Protein AF-A0A928URT3-F1 (afdb_monomer)

Solvent-accessible surface area (backbone atoms only — not comparable to full-atom values): 8887 Å² total; per-residue (Å²): 85,75,46,84,57,96,47,70,72,60,13,51,53,45,10,50,58,46,26,69,77,64,70,80,89,69,70,52,41,94,65,31,24,50,71,60,69,39,69,12,64,28,94,71,11,31,30,42,38,36,53,44,60,90,89,66,34,77,45,47,53,72,64,50,38,60,55,38,57,75,70,54,49,46,16,32,42,40,47,70,50,88,41,82,52,55,70,34,40,42,51,2,47,53,46,21,50,69,68,57,64,44,65,63,60,52,16,65,75,68,77,46,61,51,66,61,60,53,47,54,53,54,48,59,55,45,56,58,50,52,57,55,55,67,73,66,63,80,81,79,78,75,82,79,83,80,84,83,87,88,83,90,132

Secondary structure (DSSP, 8-state):
-----SSHHHHHHHHHHHHHHT------BTTTB-SS-EEEEETTEEEEEEE--TT--EE--HHHHHHHHHHT--SEEEEEEE---HHHHHHHHHHHHHH---HHHHHHHHT--HHHHHHHHHHHHHHHHHHHHHHT-----PPPPPPP-----

pLDDT: mean 84.16, std 15.18, range [46.03, 96.56]

Mean predicted aligned error: 10.88 Å

Radius of gyration: 25.22 Å; Cα contacts (8 Å, |Δi|>4): 208; chains: 1; bounding box: 62×34×96 Å

Foldseek 3Di:
DFADDPDPVRRVVRVVVVDVVDDDDFDADVLAWAPAWWWFFDDQKIKTKGTFDPPQADADDPLVSVVCVVSSHGDIHMDIDGDPPSVRNNRRSVRRRVPGDDLVRVCVVVVHDSVVSVVVVVVVVVVVVVVVVVVPDDPPDDDDDDDDDDDDD

Structure (mmCIF, N/CA/C/O backbone):
data_AF-A0A928URT3-F1
#
_entry.id   AF-A0A928URT3-F1
#
loop_
_atom_site.group_PDB
_atom_site.id
_atom_site.type_symbol
_atom_site.label_atom_id
_atom_site.label_alt_id
_atom_site.label_comp_id
_atom_site.label_asym_id
_atom_site.label_entity_id
_atom_site.label_seq_id
_atom_site.pdbx_PDB_ins_code
_atom_site.Cartn_x
_atom_site.Cartn_y
_atom_site.Cartn_z
_atom_site.occupancy
_atom_site.B_iso_or_equiv
_atom_site.auth_seq_id
_atom_site.auth_comp_id
_atom_site.auth_asym_id
_atom_site.auth_atom_id
_atom_site.pdbx_PDB_model_num
ATOM 1 N N . GLY A 1 1 ? -0.957 0.833 -13.127 1.00 86.62 1 GLY A N 1
ATOM 2 C CA . GLY A 1 1 ? -1.227 0.188 -14.430 1.00 86.62 1 GLY A CA 1
ATOM 3 C C . GLY A 1 1 ? 0.092 -0.235 -15.041 1.00 86.62 1 GLY A C 1
ATOM 4 O O . GLY A 1 1 ? 1.104 0.329 -14.655 1.00 86.62 1 GLY A O 1
ATOM 5 N N . HIS A 1 2 ? 0.106 -1.217 -15.942 1.00 90.62 2 HIS A N 1
ATOM 6 C CA . HIS A 1 2 ? 1.318 -1.596 -16.678 1.00 90.62 2 HIS A CA 1
ATOM 7 C C . HIS A 1 2 ? 1.203 -1.113 -18.127 1.00 90.62 2 HIS A C 1
ATOM 9 O O . HIS A 1 2 ? 0.117 -1.143 -18.706 1.00 90.62 2 HIS A O 1
ATOM 15 N N . GLY A 1 3 ? 2.311 -0.669 -18.712 1.00 93.06 3 GLY A N 1
ATOM 16 C CA . GLY A 1 3 ? 2.380 -0.219 -20.099 1.00 93.06 3 GLY A CA 1
ATOM 17 C C . GLY A 1 3 ? 3.705 -0.647 -20.709 1.00 93.06 3 GLY A C 1
ATOM 18 O O . GLY A 1 3 ? 4.744 -0.530 -20.068 1.00 93.06 3 GLY A O 1
ATOM 19 N N . LYS A 1 4 ? 3.659 -1.178 -21.931 1.00 94.25 4 LYS A N 1
ATOM 20 C CA . LYS A 1 4 ? 4.838 -1.573 -22.707 1.00 94.25 4 LYS A CA 1
ATOM 21 C C . LYS A 1 4 ? 4.753 -0.909 -24.077 1.00 94.25 4 LYS A C 1
ATOM 23 O O . LYS A 1 4 ? 3.711 -0.970 -24.733 1.00 94.25 4 LYS A O 1
ATOM 28 N N . ALA A 1 5 ? 5.833 -0.259 -24.483 1.00 95.44 5 ALA A N 1
ATOM 29 C CA . ALA A 1 5 ? 5.990 0.376 -25.784 1.00 95.44 5 ALA A CA 1
ATOM 30 C C . ALA A 1 5 ? 7.477 0.420 -26.151 1.00 95.44 5 ALA A C 1
ATOM 32 O O . ALA A 1 5 ? 8.322 0.072 -25.325 1.00 95.44 5 ALA A O 1
ATOM 33 N N . ARG A 1 6 ? 7.781 0.821 -27.389 1.00 95.12 6 ARG A N 1
ATOM 34 C CA . ARG A 1 6 ? 9.164 0.972 -27.859 1.00 95.12 6 ARG A CA 1
ATOM 35 C C . ARG A 1 6 ? 9.825 2.221 -27.272 1.00 95.12 6 ARG A C 1
ATOM 37 O O . ARG A 1 6 ? 11.005 2.182 -26.952 1.00 95.12 6 ARG A O 1
ATOM 44 N N . GLU A 1 7 ? 9.050 3.287 -27.086 1.00 96.25 7 GLU A N 1
ATOM 45 C CA . GLU A 1 7 ? 9.506 4.537 -26.482 1.00 96.25 7 GLU A CA 1
ATOM 46 C C . GLU A 1 7 ? 8.985 4.693 -25.051 1.00 96.25 7 GLU A C 1
ATOM 48 O O . GLU A 1 7 ? 7.847 4.330 -24.730 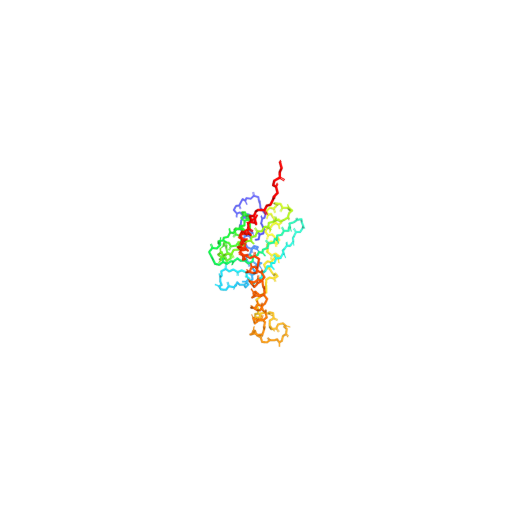1.00 96.25 7 GLU A O 1
ATOM 53 N N . VAL A 1 8 ? 9.814 5.279 -24.184 1.00 96.06 8 VAL A N 1
ATOM 54 C CA . VAL A 1 8 ? 9.489 5.487 -22.765 1.00 96.06 8 VAL A CA 1
ATOM 55 C C . VAL A 1 8 ? 8.230 6.350 -22.569 1.00 96.06 8 VAL A C 1
ATOM 57 O O . VAL A 1 8 ? 7.353 5.919 -21.814 1.00 96.06 8 VAL A O 1
ATOM 60 N N . PRO A 1 9 ? 8.050 7.503 -23.252 1.00 96.25 9 PRO A N 1
ATOM 61 C CA . PRO A 1 9 ? 6.867 8.346 -23.045 1.00 96.25 9 PRO A CA 1
ATOM 62 C C . PRO A 1 9 ? 5.563 7.629 -23.412 1.00 96.25 9 PRO A C 1
ATOM 64 O O . PRO A 1 9 ? 4.550 7.745 -22.717 1.00 96.25 9 PRO A O 1
ATOM 67 N N . GLU A 1 10 ? 5.592 6.823 -24.474 1.00 96.56 10 GLU A N 1
ATOM 68 C CA . GLU A 1 10 ? 4.428 6.064 -24.921 1.00 96.56 10 GLU A CA 1
ATOM 69 C C . GLU A 1 10 ? 4.063 4.944 -23.928 1.00 96.56 10 GLU A C 1
ATOM 71 O O . GLU A 1 10 ? 2.880 4.712 -23.649 1.00 96.56 10 GLU A O 1
ATOM 76 N N . ALA A 1 11 ? 5.068 4.279 -23.343 1.00 96.25 11 ALA A N 1
ATOM 77 C CA . ALA A 1 11 ? 4.866 3.263 -22.311 1.00 96.25 11 ALA A CA 1
ATOM 78 C C . ALA A 1 11 ? 4.220 3.861 -21.053 1.00 96.25 11 ALA A C 1
ATOM 80 O O . ALA A 1 11 ? 3.268 3.281 -20.521 1.00 96.25 11 ALA A O 1
ATOM 81 N N . VAL A 1 12 ? 4.674 5.046 -20.625 1.00 95.19 12 VAL A N 1
ATOM 82 C CA . VAL A 1 12 ? 4.091 5.782 -19.492 1.00 95.19 12 VAL A CA 1
ATOM 83 C C . VAL A 1 12 ? 2.642 6.165 -19.787 1.00 95.19 12 VAL A C 1
ATOM 85 O O . VAL A 1 12 ? 1.765 5.897 -18.966 1.00 95.19 12 VAL A O 1
ATOM 88 N N . ARG A 1 13 ? 2.344 6.694 -20.984 1.00 96.19 13 ARG A N 1
ATOM 89 C CA . ARG A 1 13 ? 0.966 7.026 -21.385 1.00 96.19 13 ARG A CA 1
ATOM 90 C C . ARG A 1 13 ? 0.044 5.806 -21.298 1.00 96.19 13 ARG A C 1
ATOM 92 O O . ARG A 1 13 ? -1.018 5.877 -20.681 1.00 96.19 13 ARG A O 1
ATOM 99 N N . LYS A 1 14 ? 0.469 4.667 -21.860 1.00 95.94 14 LYS A N 1
ATOM 100 C CA . LYS A 1 14 ? -0.276 3.394 -21.800 1.00 95.94 14 LYS A CA 1
ATOM 101 C C . LYS A 1 14 ? -0.477 2.914 -20.358 1.00 95.94 14 LYS A C 1
ATOM 103 O O . LYS A 1 14 ? -1.575 2.484 -20.005 1.00 95.94 14 LYS A O 1
ATOM 108 N N . ALA A 1 15 ? 0.552 3.015 -19.515 1.00 95.44 15 ALA A N 1
ATOM 109 C CA . ALA A 1 15 ? 0.481 2.616 -18.111 1.00 95.44 15 ALA A CA 1
ATOM 110 C C . ALA A 1 15 ? -0.509 3.476 -17.306 1.00 95.44 15 ALA A C 1
ATOM 112 O O . ALA A 1 15 ? -1.267 2.930 -16.495 1.00 95.44 15 ALA A O 1
ATOM 113 N N . THR A 1 16 ? -0.532 4.788 -17.555 1.00 95.62 16 THR A N 1
ATOM 114 C CA . THR A 1 16 ? -1.438 5.751 -16.915 1.00 95.62 16 THR A CA 1
ATOM 115 C C . THR A 1 16 ? -2.890 5.499 -17.302 1.00 95.62 16 THR A C 1
ATOM 117 O O . THR A 1 16 ? -3.749 5.391 -16.427 1.00 95.62 16 THR A O 1
ATOM 120 N N . GLU A 1 17 ? -3.177 5.307 -18.590 1.00 95.94 17 GLU A N 1
ATOM 121 C CA . GLU A 1 17 ? -4.530 4.975 -19.054 1.00 95.94 17 GLU A CA 1
ATOM 122 C C . GLU A 1 17 ? -5.023 3.644 -18.467 1.00 95.94 17 GLU A C 1
ATOM 124 O O . GLU A 1 17 ? -6.154 3.536 -17.986 1.00 95.94 17 GLU A O 1
ATOM 129 N N . ALA A 1 18 ? -4.148 2.637 -18.398 1.00 94.56 18 ALA A N 1
ATOM 130 C CA . ALA A 1 18 ? -4.462 1.376 -17.735 1.00 94.56 18 ALA A CA 1
ATOM 131 C C . ALA A 1 18 ? -4.687 1.534 -16.217 1.00 94.56 18 ALA A C 1
ATOM 133 O O . ALA A 1 18 ? -5.466 0.779 -15.635 1.00 94.56 18 ALA A O 1
ATOM 134 N N . ALA A 1 19 ? -4.008 2.482 -15.560 1.00 93.62 19 ALA A N 1
ATOM 135 C CA . ALA A 1 19 ? -4.182 2.759 -14.135 1.00 93.62 19 ALA A CA 1
ATOM 136 C C . ALA A 1 19 ? -5.539 3.412 -13.843 1.00 93.62 19 ALA A C 1
ATOM 138 O O . ALA A 1 19 ? -6.250 2.941 -12.958 1.00 93.62 19 ALA A O 1
ATOM 139 N N . LYS A 1 20 ? -5.933 4.419 -14.634 1.00 93.69 20 LYS A N 1
ATOM 140 C CA . LYS A 1 20 ? -7.223 5.117 -14.496 1.00 93.69 20 LYS A CA 1
ATOM 141 C C . LYS A 1 20 ? -8.414 4.158 -14.569 1.00 93.69 20 LYS A C 1
ATOM 143 O O . LYS A 1 20 ? -9.354 4.276 -13.794 1.00 93.69 20 LYS A O 1
ATOM 148 N N . ARG A 1 21 ? -8.348 3.156 -15.453 1.00 93.50 21 ARG A N 1
ATOM 149 C CA . ARG A 1 21 ? -9.405 2.138 -15.609 1.00 93.50 21 ARG A CA 1
ATOM 150 C C . ARG A 1 21 ? -9.518 1.170 -14.427 1.00 93.50 21 ARG A C 1
ATOM 152 O O . ARG A 1 21 ? -10.555 0.544 -14.259 1.00 93.50 21 ARG A O 1
ATOM 159 N N . LYS A 1 22 ? -8.452 0.999 -13.639 1.00 92.31 22 LYS A N 1
ATOM 160 C CA . LYS A 1 22 ? -8.353 0.007 -12.552 1.00 92.31 22 LYS A CA 1
ATOM 161 C C . LYS A 1 22 ? -8.195 0.671 -11.180 1.00 92.31 22 LYS A C 1
ATOM 163 O O . LYS A 1 22 ? -7.489 0.141 -10.322 1.00 92.31 22 LYS A O 1
ATOM 168 N N . MET A 1 23 ? -8.820 1.830 -10.978 1.00 91.25 23 MET A N 1
ATOM 169 C CA . MET A 1 23 ? -8.815 2.493 -9.675 1.00 91.25 23 MET A CA 1
ATOM 170 C C . MET A 1 23 ? -9.584 1.669 -8.640 1.00 91.25 23 MET A C 1
ATOM 172 O O . MET A 1 23 ? -10.640 1.109 -8.926 1.00 91.25 23 MET A O 1
ATOM 176 N N . ILE A 1 24 ? -9.038 1.604 -7.428 1.00 91.31 24 ILE A N 1
ATOM 177 C CA . ILE A 1 24 ? -9.676 0.967 -6.276 1.00 91.31 24 ILE A CA 1
ATOM 178 C C . ILE A 1 24 ? -9.922 2.012 -5.193 1.00 91.31 24 ILE A C 1
ATOM 180 O O . ILE A 1 24 ? -9.137 2.947 -5.037 1.00 91.31 24 ILE A O 1
ATOM 184 N N . ARG A 1 25 ? -11.000 1.841 -4.426 1.00 90.50 25 ARG A N 1
ATOM 185 C CA . ARG A 1 25 ? -11.283 2.672 -3.255 1.00 90.50 25 ARG A CA 1
ATOM 186 C C . ARG A 1 25 ? -10.875 1.919 -1.996 1.00 90.50 25 ARG A C 1
ATOM 188 O O . ARG A 1 25 ? -11.404 0.846 -1.729 1.00 90.50 25 ARG A O 1
ATOM 195 N N . VAL A 1 26 ? -9.956 2.498 -1.229 1.00 92.00 26 VAL A N 1
ATOM 196 C CA . VAL A 1 26 ? -9.452 1.918 0.021 1.00 92.00 26 VAL A CA 1
ATOM 197 C C . VAL A 1 26 ? -10.047 2.688 1.203 1.00 92.00 26 VAL A C 1
ATOM 199 O O . VAL A 1 26 ? -9.903 3.911 1.249 1.00 92.00 26 VAL A O 1
ATOM 202 N N . PRO A 1 27 ? -10.733 2.029 2.154 1.00 91.75 27 PRO A N 1
ATOM 203 C CA . PRO A 1 27 ? -11.210 2.698 3.355 1.00 91.75 27 PRO A CA 1
ATOM 204 C C . PRO A 1 27 ? -10.067 2.867 4.364 1.00 91.75 27 PRO A C 1
ATOM 206 O O . PRO A 1 27 ? -9.464 1.885 4.799 1.00 91.75 27 PRO A O 1
ATOM 209 N N . LEU A 1 28 ? -9.797 4.118 4.744 1.00 91.44 28 LEU A N 1
ATOM 210 C CA . LEU A 1 28 ? -8.784 4.481 5.733 1.00 91.44 28 LEU A CA 1
ATOM 211 C C . LEU A 1 28 ? -9.429 4.865 7.065 1.00 91.44 28 LEU A C 1
ATOM 213 O O . LEU A 1 28 ? -10.448 5.562 7.112 1.00 91.44 28 LEU A O 1
ATOM 217 N N . ARG A 1 29 ? -8.790 4.458 8.160 1.00 88.75 29 ARG A N 1
ATOM 218 C CA . ARG A 1 29 ? -9.136 4.888 9.510 1.00 88.75 29 ARG A CA 1
ATOM 219 C C . ARG A 1 29 ? -8.628 6.310 9.719 1.00 88.75 29 ARG A C 1
ATOM 221 O O . ARG A 1 29 ? -7.432 6.558 9.575 1.00 88.75 29 ARG A O 1
ATOM 228 N N . GLU A 1 30 ? -9.541 7.221 10.064 1.00 85.88 30 GLU A N 1
ATOM 229 C CA . GLU A 1 30 ? -9.236 8.637 10.357 1.00 85.88 30 GLU A CA 1
ATOM 230 C C . GLU A 1 30 ? -8.493 9.348 9.206 1.00 85.88 30 GLU A C 1
ATOM 232 O O . GLU A 1 30 ? -7.842 10.362 9.411 1.00 85.88 30 GLU A O 1
ATOM 237 N N . GLY A 1 31 ? -8.559 8.793 7.989 1.00 86.25 31 GLY A N 1
ATOM 238 C CA . GLY A 1 31 ? -7.808 9.282 6.833 1.00 86.25 31 GLY A CA 1
ATOM 239 C C . GLY A 1 31 ? -6.291 9.059 6.890 1.00 86.25 31 GLY A C 1
ATOM 240 O O . GLY A 1 31 ? -5.611 9.512 5.980 1.00 86.25 31 GLY A O 1
ATOM 241 N N . ARG A 1 32 ? -5.756 8.361 7.906 1.00 92.50 32 ARG A N 1
ATOM 242 C CA . ARG A 1 32 ? -4.300 8.250 8.141 1.00 92.50 32 ARG A CA 1
ATOM 243 C C . ARG A 1 32 ? -3.728 6.833 8.106 1.00 92.50 32 ARG A C 1
ATOM 245 O O . ARG A 1 32 ? -2.594 6.664 7.665 1.00 92.50 32 ARG A O 1
ATOM 252 N N . THR A 1 33 ? -4.480 5.822 8.555 1.00 93.19 33 THR A N 1
ATOM 253 C CA . THR A 1 33 ? -3.962 4.449 8.739 1.00 93.19 33 THR A CA 1
ATOM 254 C C . THR A 1 33 ? -4.971 3.358 8.351 1.00 93.19 33 THR A C 1
ATOM 256 O O . THR A 1 33 ? -6.111 3.634 7.972 1.00 93.19 33 THR A O 1
ATOM 259 N N . LEU A 1 34 ? -4.546 2.097 8.426 1.00 92.50 34 LEU A N 1
ATOM 260 C CA . LEU A 1 34 ? -5.349 0.906 8.148 1.00 92.50 34 LEU A CA 1
ATOM 261 C C . LEU A 1 34 ? -6.310 0.589 9.301 1.00 92.50 34 LEU A C 1
ATOM 263 O O . LEU A 1 34 ? -6.017 0.842 10.470 1.00 92.50 34 LEU A O 1
ATOM 267 N N . HIS A 1 35 ? -7.461 -0.012 8.986 1.00 90.56 35 HIS A N 1
ATOM 268 C CA . HIS A 1 35 ? -8.390 -0.461 10.020 1.00 90.56 35 HIS A CA 1
ATOM 269 C C . HIS A 1 35 ? -7.881 -1.699 10.751 1.00 90.56 35 HIS A C 1
ATOM 271 O O . HIS A 1 35 ? -8.074 -1.773 11.953 1.00 90.56 35 HIS A O 1
ATOM 277 N N . HIS A 1 36 ? -7.276 -2.664 10.080 1.00 90.62 36 HIS A N 1
ATOM 278 C CA . HIS A 1 36 ? -6.730 -3.869 10.698 1.00 90.62 36 HIS A CA 1
ATOM 279 C C . HIS A 1 36 ? -5.509 -4.344 9.914 1.00 90.62 36 HIS A C 1
ATOM 281 O O . HIS A 1 36 ? -5.260 -3.859 8.803 1.00 90.62 36 HIS A O 1
ATOM 287 N N . ASP A 1 37 ? -4.794 -5.298 10.499 1.00 93.69 37 ASP A N 1
ATOM 288 C CA . ASP A 1 37 ? -3.644 -5.954 9.894 1.00 93.69 37 ASP A CA 1
ATOM 289 C C . ASP A 1 37 ? -4.086 -6.882 8.766 1.00 93.69 37 ASP A C 1
ATOM 291 O O . ASP A 1 37 ? -5.055 -7.633 8.888 1.00 93.69 37 ASP A O 1
ATOM 295 N N . ILE A 1 38 ? -3.390 -6.812 7.634 1.00 95.00 38 ILE A N 1
ATOM 296 C CA . ILE A 1 38 ? -3.781 -7.502 6.407 1.00 95.00 38 ILE A CA 1
ATOM 297 C C . ILE A 1 38 ? -2.565 -8.132 5.749 1.00 95.00 38 ILE A C 1
ATOM 299 O O . ILE A 1 38 ? -1.476 -7.563 5.711 1.00 95.00 38 ILE A O 1
ATOM 303 N N . GLN A 1 39 ? -2.780 -9.297 5.147 1.00 94.94 39 GLN A N 1
ATOM 304 C CA . GLN A 1 39 ? -1.792 -9.976 4.324 1.00 94.94 39 GLN A CA 1
ATOM 305 C C . GLN A 1 39 ? -2.245 -10.035 2.859 1.00 94.94 39 GLN A C 1
ATOM 307 O O . GLN A 1 39 ? -3.397 -10.353 2.533 1.00 94.94 39 GLN A O 1
ATOM 312 N N . GLY A 1 40 ? -1.313 -9.732 1.961 1.00 95.75 40 GLY A N 1
ATOM 313 C CA . GLY A 1 40 ? -1.491 -9.782 0.514 1.00 95.75 40 GLY A CA 1
ATOM 314 C C . GLY A 1 40 ? -0.525 -10.761 -0.128 1.00 95.75 40 GLY A C 1
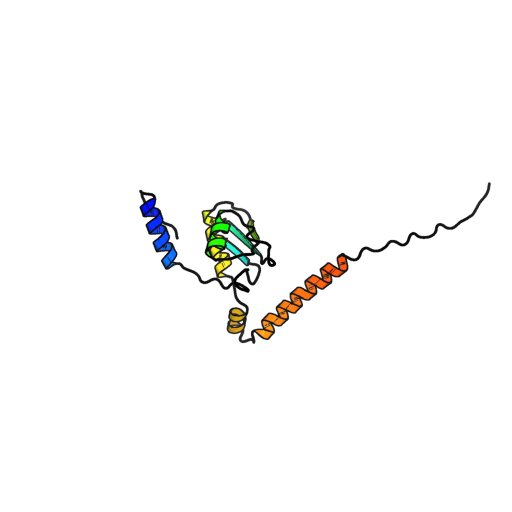ATOM 315 O O . GLY A 1 40 ? 0.624 -10.893 0.301 1.00 95.75 40 GLY A O 1
ATOM 316 N N . ARG A 1 41 ? -0.980 -11.446 -1.178 1.00 94.88 41 ARG A N 1
ATOM 317 C CA 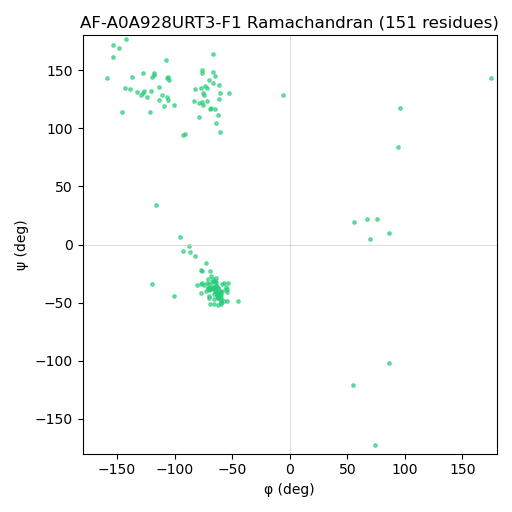. ARG A 1 41 ? -0.139 -12.383 -1.925 1.00 94.88 41 ARG A CA 1
ATOM 318 C C . ARG A 1 41 ? -0.376 -12.243 -3.418 1.00 94.88 41 ARG A C 1
ATOM 320 O O . ARG A 1 41 ? -1.511 -12.233 -3.878 1.00 94.88 41 ARG A O 1
ATOM 327 N N . HIS A 1 42 ? 0.709 -12.197 -4.180 1.00 94.50 42 HIS A N 1
ATOM 328 C CA . HIS A 1 42 ? 0.658 -12.244 -5.634 1.00 94.50 42 HIS A CA 1
ATOM 329 C C . HIS A 1 42 ? 1.869 -12.997 -6.188 1.00 94.50 42 HIS A C 1
A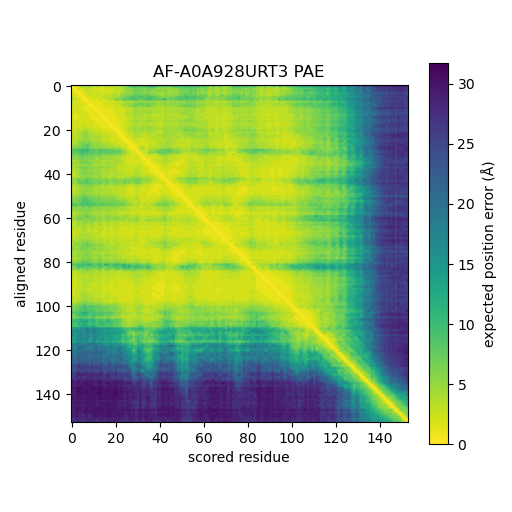TOM 331 O O . HIS A 1 42 ? 3.011 -12.551 -6.052 1.00 94.50 42 HIS A O 1
ATOM 337 N N . GLY A 1 43 ? 1.624 -14.153 -6.811 1.00 91.88 43 GLY A N 1
ATOM 338 C CA . GLY A 1 43 ? 2.689 -15.065 -7.231 1.00 91.88 43 GLY A CA 1
ATOM 339 C C . GLY A 1 43 ? 3.599 -15.434 -6.052 1.00 91.88 43 G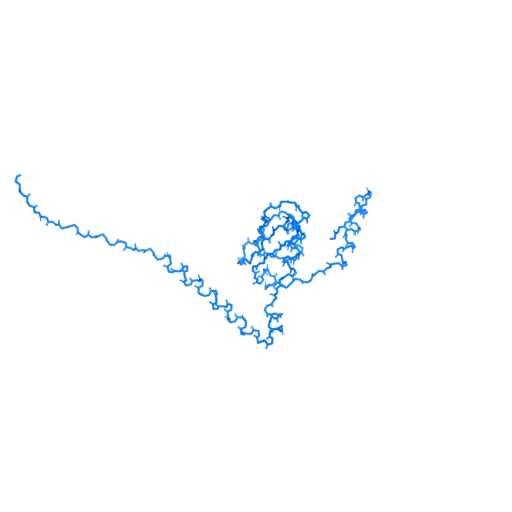LY A C 1
ATOM 340 O O . GLY A 1 43 ? 3.129 -15.945 -5.032 1.00 91.88 43 GLY A O 1
ATOM 341 N N . ALA A 1 44 ? 4.893 -15.128 -6.187 1.00 91.69 44 ALA A N 1
ATOM 342 C CA . ALA A 1 44 ? 5.906 -15.316 -5.143 1.00 91.69 44 ALA A CA 1
ATOM 343 C C . ALA A 1 44 ? 6.029 -14.134 -4.155 1.00 91.69 44 ALA A C 1
ATOM 345 O O . ALA A 1 44 ? 6.784 -14.217 -3.190 1.00 91.69 44 ALA A O 1
ATOM 346 N N . GLY A 1 45 ? 5.334 -13.016 -4.394 1.00 91.62 45 GLY A N 1
ATOM 347 C CA . GLY A 1 45 ? 5.335 -11.865 -3.492 1.00 91.62 45 GLY A CA 1
ATOM 348 C C 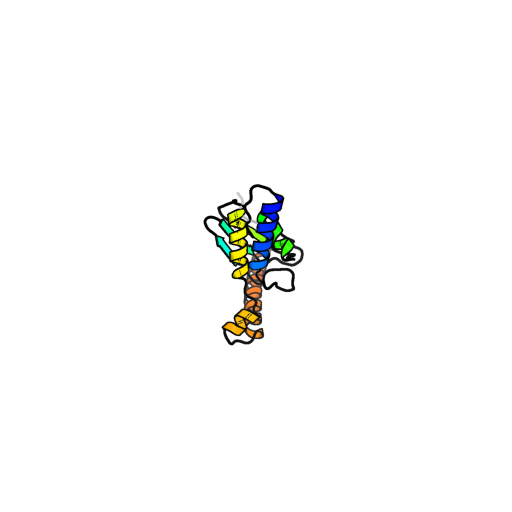. GLY A 1 45 ? 4.340 -12.054 -2.353 1.00 91.62 45 GLY A C 1
ATOM 349 O O . GLY A 1 45 ? 3.150 -12.243 -2.608 1.00 91.62 45 GLY A O 1
ATOM 350 N N . HIS A 1 46 ? 4.815 -11.970 -1.111 1.00 94.62 46 HIS A N 1
ATOM 351 C CA . HIS A 1 46 ? 3.981 -11.921 0.086 1.00 94.62 46 HIS A CA 1
ATOM 352 C C . HIS A 1 46 ? 4.265 -10.623 0.841 1.00 94.62 46 HIS A C 1
ATOM 354 O O . HIS A 1 46 ? 5.423 -10.250 1.029 1.00 94.62 46 HIS A O 1
ATOM 360 N N . VAL A 1 47 ? 3.215 -9.908 1.235 1.00 95.81 47 VAL A N 1
ATOM 361 C CA . VAL A 1 47 ? 3.320 -8.622 1.930 1.00 95.81 47 VAL A CA 1
ATOM 362 C C . VAL A 1 47 ? 2.396 -8.637 3.133 1.00 95.81 47 VAL A C 1
ATOM 364 O O . VAL A 1 47 ? 1.216 -8.962 3.012 1.00 95.81 47 VAL A O 1
ATOM 367 N N . GLN A 1 48 ? 2.931 -8.235 4.278 1.00 95.31 48 GLN A N 1
ATOM 368 C CA . GLN A 1 48 ? 2.175 -8.004 5.496 1.00 95.31 48 GLN A CA 1
ATOM 369 C C . GLN A 1 48 ? 2.076 -6.501 5.738 1.00 95.31 48 GLN A C 1
ATOM 371 O O . GLN A 1 48 ? 3.089 -5.800 5.743 1.00 95.31 48 GLN A O 1
ATOM 376 N N . LEU A 1 49 ? 0.851 -6.018 5.916 1.00 95.56 49 LEU A N 1
ATOM 377 C CA . LEU A 1 49 ? 0.528 -4.647 6.278 1.00 95.56 49 LEU A CA 1
ATOM 378 C C . LEU A 1 49 ? -0.024 -4.648 7.695 1.00 95.56 49 LEU A C 1
ATOM 380 O O . LE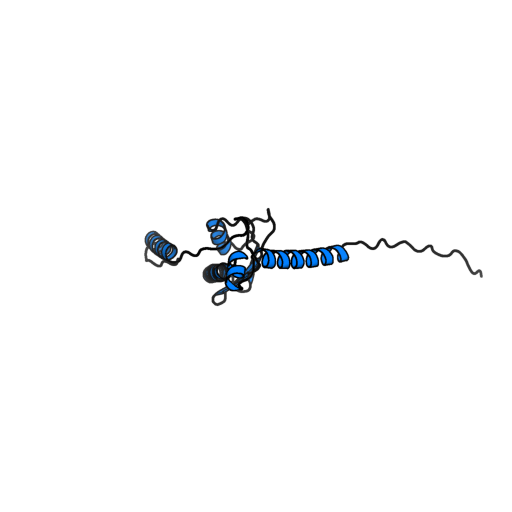U A 1 49 ? -0.963 -5.388 7.980 1.00 95.56 49 LEU A O 1
ATOM 384 N N . ARG A 1 50 ? 0.531 -3.807 8.559 1.00 94.19 50 ARG A N 1
ATOM 385 C CA . ARG A 1 50 ? 0.030 -3.614 9.914 1.00 94.19 50 ARG A CA 1
ATOM 386 C C . ARG A 1 50 ? -0.427 -2.186 10.138 1.00 94.19 50 ARG A C 1
ATOM 388 O O . ARG A 1 50 ? 0.161 -1.240 9.599 1.00 94.19 50 ARG A O 1
ATOM 395 N N . THR A 1 51 ? -1.463 -2.042 10.951 1.00 92.50 51 THR A N 1
ATOM 396 C CA . THR A 1 51 ? -1.889 -0.744 11.466 1.00 92.50 51 THR A CA 1
ATOM 397 C C . THR A 1 51 ? -0.792 -0.167 12.361 1.00 92.50 51 THR A C 1
ATOM 399 O O . THR A 1 51 ? -0.087 -0.894 13.059 1.00 92.50 51 THR A O 1
ATOM 402 N N . ALA A 1 52 ? -0.639 1.155 12.327 1.00 91.88 52 ALA A N 1
ATOM 403 C CA . ALA A 1 52 ? 0.358 1.868 13.109 1.00 91.88 52 ALA A CA 1
ATOM 404 C C . ALA A 1 52 ? -0.292 3.010 13.916 1.00 91.88 52 ALA A C 1
ATOM 406 O O . ALA A 1 52 ? -1.293 3.587 13.467 1.00 91.88 52 ALA A O 1
ATOM 407 N N . PRO A 1 53 ? 0.235 3.333 15.112 1.00 90.12 53 PRO A N 1
ATOM 408 C CA . PRO A 1 53 ? -0.187 4.505 15.870 1.00 90.12 53 PRO A CA 1
ATOM 409 C C . PRO A 1 53 ? 0.206 5.804 15.150 1.00 90.12 53 PRO A C 1
ATOM 411 O O . PRO A 1 53 ? 1.014 5.802 14.220 1.00 90.12 53 PRO A O 1
ATOM 414 N N . ALA A 1 54 ? -0.402 6.917 15.571 1.00 91.00 54 ALA A N 1
ATOM 415 C CA . ALA A 1 54 ? -0.135 8.224 14.972 1.00 91.00 54 ALA A CA 1
ATOM 416 C C . ALA A 1 54 ? 1.335 8.623 15.149 1.00 91.00 54 ALA A C 1
ATOM 418 O O . ALA A 1 54 ? 1.882 8.458 16.237 1.00 91.00 54 ALA A O 1
ATOM 419 N N . GLY A 1 55 ? 1.946 9.172 14.099 1.00 91.38 55 GLY A N 1
ATOM 420 C CA . GLY A 1 55 ? 3.335 9.637 14.137 1.00 91.38 55 GLY A CA 1
ATOM 421 C C . GLY A 1 55 ? 4.372 8.551 13.840 1.00 91.38 55 GLY A C 1
ATOM 422 O O . GLY A 1 55 ? 5.563 8.794 14.005 1.00 91.38 55 GLY A O 1
ATOM 423 N N . THR A 1 56 ? 3.946 7.372 13.377 1.00 92.69 56 THR A N 1
ATOM 424 C CA . THR A 1 56 ? 4.863 6.303 12.942 1.00 92.69 56 THR A CA 1
ATOM 425 C C . THR A 1 56 ? 5.463 6.607 11.570 1.00 92.69 56 THR A C 1
ATOM 427 O O . THR A 1 56 ? 6.599 6.229 11.281 1.00 92.69 56 THR A O 1
ATOM 430 N N . GLY A 1 57 ? 4.701 7.274 10.700 1.00 93.38 57 GLY A N 1
ATOM 431 C CA . GLY A 1 57 ? 5.097 7.469 9.312 1.00 93.38 57 GLY A CA 1
ATOM 432 C C . GLY A 1 57 ? 4.965 6.197 8.459 1.00 93.38 57 GLY A C 1
ATOM 433 O O . GLY A 1 57 ? 4.434 5.162 8.880 1.00 93.38 57 GLY A O 1
ATOM 434 N N . ILE A 1 58 ? 5.464 6.271 7.221 1.00 95.56 58 ILE A N 1
ATOM 435 C CA . ILE A 1 58 ? 5.396 5.175 6.245 1.00 95.56 58 ILE A CA 1
ATOM 436 C C . ILE A 1 58 ? 6.667 4.312 6.322 1.00 95.56 58 ILE A C 1
ATOM 438 O O . ILE A 1 58 ? 7.669 4.550 5.627 1.00 95.56 58 ILE A O 1
ATOM 442 N N . ILE A 1 59 ? 6.599 3.238 7.109 1.00 95.12 59 ILE A N 1
ATOM 443 C CA . ILE A 1 59 ? 7.651 2.220 7.197 1.00 95.12 59 ILE A CA 1
ATOM 444 C C . ILE A 1 59 ? 7.350 1.132 6.171 1.00 95.12 59 ILE A C 1
ATOM 446 O O . ILE A 1 59 ? 6.571 0.213 6.408 1.00 95.12 59 ILE A O 1
ATOM 450 N N . SER A 1 60 ? 7.952 1.243 4.989 1.00 93.81 60 SER A N 1
ATOM 451 C CA . SER A 1 60 ? 7.762 0.267 3.917 1.00 93.81 60 SER A CA 1
ATOM 452 C C . SER A 1 60 ? 8.957 0.212 2.968 1.00 93.81 60 SER A C 1
ATOM 454 O O . SER A 1 60 ? 9.776 1.130 2.910 1.00 93.81 60 SER A O 1
ATOM 456 N N . GLY A 1 61 ? 9.058 -0.882 2.209 1.00 90.69 61 GLY A N 1
ATOM 457 C CA . GLY A 1 61 ? 10.006 -0.984 1.100 1.00 90.69 61 GLY A CA 1
ATOM 458 C C . GLY A 1 61 ? 9.656 -0.014 -0.035 1.00 90.69 61 GLY A C 1
ATOM 459 O O . GLY A 1 61 ? 8.478 0.243 -0.284 1.00 90.69 61 GLY A O 1
ATOM 460 N N . GLY A 1 62 ? 10.668 0.480 -0.756 1.00 93.38 62 GLY A N 1
ATOM 461 C CA . GLY A 1 62 ? 10.531 1.542 -1.770 1.00 93.38 62 GLY A CA 1
ATOM 462 C C . GLY A 1 62 ? 9.344 1.401 -2.740 1.00 93.38 62 GLY A C 1
ATOM 463 O O . GLY A 1 62 ? 8.570 2.348 -2.864 1.00 93.38 62 GLY A O 1
ATOM 464 N N . PRO A 1 63 ? 9.114 0.229 -3.370 1.00 93.25 63 PRO A N 1
ATOM 465 C CA . PRO A 1 63 ? 7.988 0.054 -4.292 1.00 93.25 63 PRO A CA 1
ATOM 466 C C . PRO A 1 63 ? 6.610 0.188 -3.629 1.00 93.25 63 PRO A C 1
ATOM 468 O O . PRO A 1 63 ? 5.660 0.633 -4.264 1.00 93.25 63 PRO A O 1
ATOM 471 N N . MET A 1 64 ? 6.490 -0.202 -2.357 1.00 93.94 64 MET A N 1
ATOM 472 C CA . MET A 1 64 ? 5.237 -0.113 -1.601 1.00 93.94 64 MET A CA 1
ATOM 473 C C . MET A 1 64 ? 5.014 1.307 -1.077 1.00 93.94 64 MET A C 1
ATOM 475 O O . MET A 1 64 ? 3.879 1.778 -1.075 1.00 93.94 64 MET A O 1
ATOM 479 N N . ARG A 1 65 ? 6.094 2.012 -0.708 1.00 95.31 65 ARG A N 1
ATOM 480 C CA . ARG A 1 65 ? 6.044 3.405 -0.243 1.00 95.31 65 ARG A CA 1
ATOM 481 C C . ARG A 1 65 ? 5.336 4.311 -1.243 1.00 95.31 65 ARG A C 1
ATOM 483 O O . ARG A 1 65 ? 4.394 4.991 -0.859 1.00 95.31 65 ARG A O 1
ATOM 490 N N . ALA A 1 66 ? 5.702 4.222 -2.522 1.00 94.25 66 ALA A N 1
ATOM 491 C CA . ALA A 1 66 ? 5.068 5.008 -3.581 1.00 94.25 66 ALA A CA 1
ATOM 492 C C . ALA A 1 66 ? 3.546 4.778 -3.664 1.00 94.25 66 ALA A C 1
ATOM 494 O O . ALA A 1 66 ? 2.786 5.692 -3.970 1.00 94.25 66 ALA A O 1
ATOM 495 N N . VAL A 1 67 ? 3.076 3.561 -3.368 1.00 94.00 67 VAL A N 1
ATOM 496 C CA . VAL A 1 67 ? 1.638 3.254 -3.338 1.00 94.00 67 VAL A CA 1
ATOM 497 C C . VAL A 1 67 ? 0.966 3.929 -2.141 1.00 94.00 67 VAL A C 1
ATOM 499 O O . VAL A 1 67 ? -0.102 4.515 -2.298 1.00 94.00 67 VAL A O 1
ATOM 502 N N . PHE A 1 68 ? 1.580 3.873 -0.957 1.00 94.88 68 PHE A N 1
ATOM 503 C CA . PHE A 1 68 ? 1.022 4.471 0.261 1.00 94.88 68 PHE A CA 1
ATOM 504 C C . PHE A 1 68 ? 1.014 6.001 0.227 1.00 94.88 68 PHE A C 1
ATOM 506 O O . PHE A 1 68 ? 0.032 6.605 0.654 1.00 94.88 68 PHE A O 1
ATOM 513 N N . GLU A 1 69 ? 2.048 6.616 -0.345 1.00 94.06 69 GLU A N 1
ATOM 514 C CA . GLU A 1 69 ? 2.127 8.067 -0.536 1.00 94.06 69 GLU A CA 1
ATOM 515 C C . GLU A 1 69 ? 1.009 8.570 -1.455 1.00 94.06 69 GLU A C 1
ATOM 517 O O . GLU A 1 69 ? 0.297 9.509 -1.107 1.00 94.06 69 GLU A O 1
ATOM 522 N N . VAL A 1 70 ? 0.776 7.898 -2.589 1.00 92.31 70 VAL A N 1
ATOM 523 C CA . VAL A 1 70 ? -0.303 8.264 -3.526 1.00 92.31 70 VAL A CA 1
ATOM 524 C C . VAL A 1 70 ? -1.693 8.040 -2.921 1.00 92.31 70 VAL A C 1
ATOM 526 O O . VAL A 1 70 ? -2.636 8.754 -3.257 1.00 92.31 70 VAL A O 1
ATOM 529 N N . LEU A 1 71 ? -1.840 7.070 -2.014 1.00 91.69 71 LEU A N 1
ATOM 530 C CA . LEU A 1 71 ? -3.082 6.866 -1.263 1.00 91.69 71 LEU A CA 1
ATOM 531 C C . LEU A 1 71 ? -3.326 7.943 -0.195 1.00 91.69 71 LEU A C 1
ATOM 533 O O . LEU A 1 71 ? -4.449 8.040 0.296 1.00 91.69 71 LEU A O 1
ATOM 537 N N . GLY A 1 72 ? -2.305 8.721 0.178 1.00 92.06 72 GLY A N 1
ATOM 538 C CA . GLY A 1 72 ? -2.370 9.683 1.278 1.00 92.06 72 GLY A CA 1
ATOM 539 C C . GLY A 1 72 ? -2.310 9.036 2.664 1.00 92.06 72 GLY A C 1
ATOM 540 O O . GLY A 1 72 ? -2.782 9.621 3.636 1.00 92.06 72 GLY A O 1
ATOM 541 N N . MET A 1 73 ? -1.767 7.819 2.773 1.00 92.75 73 MET A N 1
ATOM 542 C CA . MET A 1 73 ? -1.554 7.178 4.071 1.00 92.75 73 MET A CA 1
ATOM 543 C C . MET A 1 73 ? -0.380 7.831 4.795 1.00 92.75 73 MET A C 1
ATOM 545 O O . MET A 1 73 ? 0.666 8.054 4.196 1.00 92.75 73 MET A O 1
ATOM 549 N N . GLN A 1 74 ? -0.544 8.092 6.089 1.00 93.25 74 GLN A N 1
ATOM 550 C CA . GLN A 1 74 ? 0.495 8.711 6.912 1.00 93.25 74 GLN A CA 1
ATOM 551 C C . GLN A 1 74 ? 1.227 7.660 7.742 1.00 93.25 74 GLN A C 1
ATOM 553 O O . GLN A 1 74 ? 2.452 7.650 7.757 1.00 93.25 74 GLN A O 1
ATOM 558 N N . ASP A 1 75 ? 0.487 6.734 8.361 1.00 94.88 75 ASP A N 1
ATOM 559 C CA . ASP A 1 75 ? 1.039 5.760 9.305 1.00 94.88 75 ASP A CA 1
ATOM 560 C C . ASP A 1 75 ? 0.762 4.327 8.844 1.00 94.88 75 ASP A C 1
ATOM 562 O O . ASP A 1 75 ? -0.392 3.875 8.816 1.00 94.88 75 ASP A O 1
ATOM 566 N N . VAL A 1 76 ? 1.820 3.585 8.507 1.00 94.88 76 VAL A N 1
ATOM 567 C CA . VAL A 1 76 ? 1.730 2.156 8.175 1.00 94.88 76 VAL A CA 1
ATOM 568 C C . VAL A 1 76 ? 3.071 1.457 8.332 1.00 94.88 76 VAL A C 1
ATOM 570 O O . VAL A 1 76 ? 4.115 1.998 7.969 1.00 94.88 76 VAL A O 1
ATOM 573 N N . VAL A 1 77 ? 3.024 0.210 8.802 1.00 95.62 77 VAL A N 1
ATOM 574 C CA . VAL A 1 77 ? 4.171 -0.700 8.774 1.00 95.62 77 VAL A CA 1
ATOM 575 C C . VAL A 1 77 ? 3.899 -1.791 7.751 1.00 95.62 77 VAL A C 1
ATOM 577 O O . VAL A 1 77 ? 2.931 -2.538 7.865 1.00 95.62 77 VAL A O 1
ATOM 580 N N . ALA A 1 78 ? 4.750 -1.886 6.736 1.00 95.38 78 ALA A N 1
ATOM 581 C CA . ALA A 1 78 ? 4.631 -2.863 5.670 1.00 95.38 78 ALA A CA 1
ATOM 582 C C . ALA A 1 78 ? 5.949 -3.605 5.461 1.00 95.38 78 ALA A C 1
ATOM 584 O O . ALA A 1 78 ? 7.001 -2.999 5.237 1.00 95.38 78 ALA A O 1
ATOM 585 N N . LYS A 1 79 ? 5.878 -4.935 5.453 1.00 93.88 79 LYS A N 1
ATOM 586 C CA . LYS A 1 79 ? 7.028 -5.807 5.219 1.00 93.88 79 LYS A CA 1
ATOM 587 C C . LYS A 1 79 ? 6.725 -6.791 4.097 1.00 93.88 79 LYS A C 1
ATOM 589 O O . LYS A 1 79 ? 5.679 -7.433 4.095 1.00 93.88 79 LYS A O 1
ATOM 594 N N . SER A 1 80 ? 7.653 -6.925 3.152 1.00 93.69 80 SER A N 1
ATOM 595 C CA . SER A 1 80 ? 7.652 -8.050 2.218 1.00 93.69 80 SER A CA 1
ATOM 596 C C . SER A 1 80 ? 8.310 -9.264 2.874 1.00 93.69 80 SER A C 1
ATOM 598 O O . SER A 1 80 ? 9.370 -9.152 3.496 1.00 93.69 80 SER A O 1
ATOM 600 N N . ILE A 1 81 ? 7.669 -10.420 2.739 1.00 92.00 81 ILE A N 1
ATOM 601 C CA . ILE A 1 81 ? 8.159 -11.710 3.219 1.00 92.00 81 ILE A CA 1
ATOM 602 C C . ILE A 1 81 ? 8.450 -12.566 1.982 1.00 92.00 81 ILE A C 1
ATOM 604 O O . ILE A 1 81 ? 7.594 -12.740 1.115 1.00 92.00 81 ILE A O 1
ATOM 608 N N . GLY A 1 82 ? 9.675 -13.073 1.864 1.00 87.56 82 GLY A N 1
ATOM 609 C CA . GLY A 1 82 ? 10.104 -13.855 0.703 1.00 87.56 82 GLY A CA 1
ATOM 610 C C . GLY A 1 82 ? 10.629 -12.987 -0.444 1.00 87.56 82 GLY A C 1
ATOM 611 O O . GLY A 1 82 ? 11.777 -12.556 -0.408 1.00 87.56 82 GLY A O 1
ATOM 612 N N . SER A 1 83 ? 9.828 -12.766 -1.493 1.00 87.56 83 SER A N 1
ATOM 613 C CA . SER A 1 83 ? 10.307 -12.117 -2.726 1.00 87.56 83 SER A CA 1
ATOM 614 C C . SER A 1 83 ? 10.462 -10.596 -2.597 1.00 87.56 83 SER A C 1
ATOM 616 O O . SER A 1 83 ? 9.553 -9.897 -2.150 1.00 87.56 83 SER A O 1
ATOM 618 N N . SER A 1 84 ? 11.593 -10.080 -3.084 1.00 86.94 84 SER A N 1
ATOM 619 C CA . SER A 1 84 ? 11.905 -8.649 -3.204 1.00 86.94 84 SER A CA 1
ATOM 620 C C . SER A 1 84 ? 11.594 -8.060 -4.588 1.00 86.94 84 SER A C 1
ATOM 622 O O . SER A 1 84 ? 11.917 -6.902 -4.843 1.00 86.94 84 SER A O 1
ATOM 624 N N . ASN A 1 85 ? 10.969 -8.827 -5.494 1.00 93.69 85 ASN A N 1
ATOM 625 C CA . ASN A 1 85 ? 10.625 -8.345 -6.833 1.00 93.69 85 ASN A CA 1
ATOM 626 C C . ASN A 1 85 ? 9.579 -7.207 -6.748 1.00 93.69 85 ASN A C 1
ATOM 628 O O . ASN A 1 85 ? 8.434 -7.480 -6.359 1.00 93.69 85 ASN A O 1
ATOM 632 N N . PRO A 1 86 ? 9.909 -5.970 -7.181 1.00 92.75 86 PRO A N 1
ATOM 633 C CA . PRO A 1 86 ? 9.010 -4.818 -7.096 1.00 92.75 86 PRO A CA 1
ATOM 634 C C . PRO A 1 86 ? 7.651 -5.039 -7.762 1.00 92.75 86 PRO A C 1
ATOM 636 O O . PRO A 1 86 ? 6.633 -4.590 -7.238 1.00 92.75 86 PRO A O 1
ATOM 639 N N . TYR A 1 87 ? 7.615 -5.767 -8.883 1.00 91.94 87 TYR A N 1
ATOM 640 C CA . TYR A 1 87 ? 6.375 -6.035 -9.610 1.00 91.94 87 TYR A CA 1
ATOM 641 C C . TYR A 1 87 ? 5.394 -6.836 -8.747 1.00 91.94 87 TYR A C 1
ATOM 643 O O . TYR A 1 87 ? 4.257 -6.421 -8.520 1.00 91.94 87 TYR A O 1
ATOM 651 N 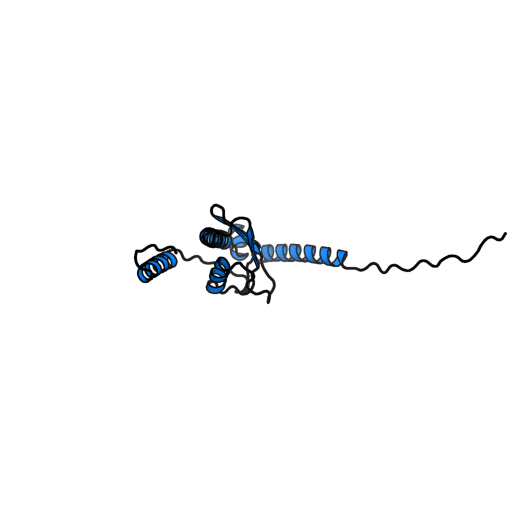N . ASN A 1 88 ? 5.859 -7.959 -8.195 1.00 94.06 88 ASN A N 1
ATOM 652 C CA . ASN A 1 88 ? 5.029 -8.815 -7.353 1.00 94.06 88 ASN A CA 1
ATOM 653 C C . ASN A 1 88 ? 4.673 -8.138 -6.031 1.00 94.06 88 ASN A C 1
ATOM 655 O O . ASN A 1 88 ? 3.550 -8.300 -5.566 1.00 94.06 88 ASN A O 1
ATOM 659 N N . MET A 1 89 ? 5.591 -7.360 -5.453 1.00 93.81 89 MET A N 1
ATOM 660 C CA . MET A 1 89 ? 5.327 -6.600 -4.233 1.00 93.81 89 MET A CA 1
ATOM 661 C C . MET A 1 89 ? 4.173 -5.617 -4.418 1.00 93.81 89 MET A C 1
ATOM 663 O O . MET A 1 89 ? 3.229 -5.662 -3.641 1.00 93.81 89 MET A O 1
ATOM 667 N N . ILE A 1 90 ? 4.199 -4.787 -5.467 1.00 93.88 90 ILE A N 1
ATOM 668 C CA . ILE A 1 90 ? 3.131 -3.812 -5.733 1.00 93.88 90 ILE A CA 1
ATOM 669 C C . ILE A 1 90 ? 1.791 -4.532 -5.921 1.00 93.88 90 ILE A C 1
ATOM 671 O O . ILE A 1 90 ? 0.785 -4.144 -5.327 1.00 93.88 90 ILE A O 1
ATOM 675 N N . HIS A 1 91 ? 1.766 -5.617 -6.700 1.00 94.12 91 HIS A N 1
ATOM 676 C CA . HIS A 1 91 ? 0.545 -6.395 -6.906 1.00 94.12 91 HIS A CA 1
ATOM 677 C C . HIS A 1 91 ? 0.035 -7.070 -5.622 1.00 94.12 91 HIS A C 1
ATOM 679 O O . HIS A 1 91 ? -1.171 -7.062 -5.378 1.00 94.12 91 HIS A O 1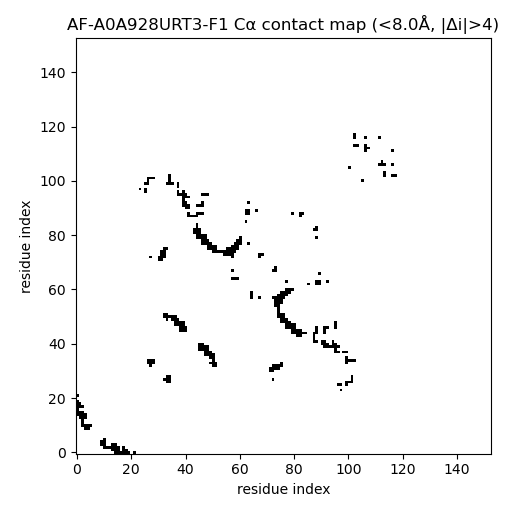
ATOM 685 N N . ALA A 1 92 ? 0.927 -7.587 -4.773 1.00 95.69 92 ALA A N 1
ATOM 686 C CA . ALA A 1 92 ? 0.573 -8.132 -3.465 1.00 95.69 92 ALA A CA 1
ATOM 687 C C . ALA A 1 92 ? 0.047 -7.040 -2.516 1.00 95.69 92 ALA A C 1
ATOM 689 O O . ALA A 1 92 ? -0.912 -7.276 -1.786 1.00 95.69 92 ALA A O 1
ATOM 690 N N . THR A 1 93 ? 0.599 -5.823 -2.563 1.00 95.12 93 THR A N 1
ATOM 691 C CA . THR A 1 93 ? 0.073 -4.673 -1.813 1.00 95.12 93 THR A CA 1
ATOM 692 C C . THR A 1 93 ? -1.339 -4.314 -2.269 1.00 95.12 93 THR A C 1
ATOM 694 O O . THR A 1 93 ? -2.214 -4.115 -1.431 1.00 95.12 93 THR A O 1
ATOM 697 N N . PHE A 1 94 ? -1.611 -4.286 -3.578 1.00 94.81 94 PHE A N 1
ATOM 698 C CA . PHE A 1 94 ? -2.970 -4.063 -4.084 1.00 94.81 94 PHE A CA 1
ATOM 699 C C . PHE A 1 94 ? -3.946 -5.169 -3.658 1.00 94.81 94 PHE A C 1
ATOM 701 O O . PHE A 1 94 ? -5.099 -4.865 -3.356 1.00 94.81 94 PHE A O 1
ATOM 708 N N . ASP A 1 95 ? -3.504 -6.429 -3.611 1.00 95.50 95 ASP A N 1
ATOM 709 C CA . ASP A 1 95 ? -4.299 -7.541 -3.076 1.00 95.50 95 ASP A CA 1
ATOM 710 C C . ASP A 1 95 ? -4.621 -7.347 -1.583 1.00 95.50 95 ASP A C 1
ATOM 712 O O . ASP A 1 95 ? -5.778 -7.471 -1.183 1.00 95.50 95 ASP A O 1
ATOM 716 N N . ALA A 1 96 ? -3.639 -6.942 -0.771 1.00 95.38 96 ALA A N 1
ATOM 717 C CA . ALA A 1 96 ? -3.864 -6.614 0.638 1.00 95.38 96 ALA A CA 1
ATOM 718 C C . ALA A 1 96 ? -4.871 -5.462 0.799 1.00 95.38 96 ALA A C 1
ATOM 720 O O . ALA A 1 96 ? -5.855 -5.577 1.524 1.00 95.38 96 ALA A O 1
ATOM 721 N N . LEU A 1 97 ? -4.685 -4.358 0.074 1.00 94.19 97 LEU A N 1
ATOM 722 C CA . LEU A 1 97 ? -5.559 -3.187 0.183 1.00 94.19 97 LEU A CA 1
ATOM 723 C C . LEU A 1 97 ? -7.005 -3.471 -0.247 1.00 94.19 97 LEU A C 1
ATOM 725 O O . LEU A 1 97 ? -7.927 -2.864 0.290 1.00 94.19 97 LEU A O 1
ATOM 729 N N . ARG A 1 98 ? -7.230 -4.415 -1.170 1.00 93.38 98 ARG A N 1
ATOM 730 C CA . ARG A 1 98 ? -8.580 -4.863 -1.561 1.00 93.38 98 ARG A CA 1
ATOM 731 C C . ARG A 1 98 ? -9.307 -5.626 -0.457 1.00 93.38 98 ARG A C 1
ATOM 733 O O . ARG A 1 98 ? -10.533 -5.617 -0.434 1.00 93.38 98 ARG A O 1
ATOM 740 N N . LYS A 1 99 ? -8.570 -6.280 0.440 1.00 92.75 99 LYS A N 1
ATOM 741 C CA . LYS A 1 99 ? -9.132 -7.011 1.586 1.00 92.75 99 LYS A CA 1
ATOM 742 C C . LYS A 1 99 ? -9.449 -6.093 2.767 1.00 92.75 99 LYS A C 1
ATOM 744 O O . LYS A 1 99 ? -10.115 -6.529 3.701 1.00 92.75 99 LYS A O 1
ATOM 749 N N . GLN A 1 100 ? -9.016 -4.830 2.719 1.00 91.75 100 GLN A N 1
ATOM 750 C CA . GLN A 1 100 ? -9.308 -3.853 3.758 1.00 91.75 100 GLN A CA 1
ATOM 751 C C . GLN A 1 100 ? -10.817 -3.623 3.871 1.00 91.75 100 GLN A C 1
ATOM 753 O O . GLN A 1 100 ? -11.494 -3.247 2.915 1.00 91.75 100 GLN A O 1
ATOM 758 N N . ALA A 1 101 ? -11.335 -3.799 5.079 1.00 89.12 101 ALA A N 1
ATOM 759 C CA . ALA A 1 101 ? -12.750 -3.683 5.386 1.00 89.12 101 ALA A CA 1
ATOM 760 C C . ALA A 1 101 ? -12.952 -2.656 6.496 1.00 89.12 101 ALA A C 1
ATOM 762 O O . ALA A 1 101 ? -12.362 -2.746 7.575 1.00 89.12 101 ALA A O 1
ATOM 763 N N . SER A 1 102 ? -13.819 -1.676 6.239 1.00 89.75 102 SER A N 1
ATOM 764 C CA . SER A 1 102 ? -14.224 -0.735 7.277 1.00 89.75 102 SER A CA 1
ATOM 765 C C . SER A 1 102 ? -15.226 -1.400 8.229 1.00 89.75 102 SER A C 1
ATOM 767 O O . SER A 1 102 ? -16.054 -2.200 7.780 1.00 89.75 102 SER A O 1
ATOM 769 N N . PRO A 1 103 ? -15.238 -1.035 9.525 1.00 87.88 103 PRO A N 1
ATOM 770 C CA . PRO A 1 103 ? -16.230 -1.541 10.476 1.00 87.88 103 PRO A CA 1
ATOM 771 C C . PRO A 1 103 ? -17.673 -1.332 10.003 1.00 87.88 103 PRO A C 1
ATOM 773 O O . PRO A 1 103 ? -18.522 -2.188 10.215 1.00 87.88 103 PRO A O 1
ATOM 776 N N . ARG A 1 104 ? -17.939 -0.233 9.279 1.00 87.06 104 ARG A N 1
ATOM 777 C CA . ARG A 1 104 ? -19.243 0.035 8.651 1.00 87.06 104 ARG A CA 1
ATOM 778 C C . ARG A 1 104 ? -19.607 -1.012 7.599 1.00 87.06 104 ARG A C 1
ATOM 780 O O . ARG A 1 104 ? -20.738 -1.481 7.574 1.00 87.06 104 ARG A O 1
ATOM 787 N N . HIS A 1 105 ? -18.653 -1.388 6.749 1.00 87.31 105 HIS A N 1
ATOM 788 C CA . HIS A 1 105 ? -18.876 -2.390 5.710 1.00 87.31 105 HIS A CA 1
ATOM 789 C C . HIS A 1 105 ? -19.078 -3.788 6.312 1.00 87.31 105 HIS A C 1
ATOM 791 O O . HIS A 1 105 ? -19.939 -4.544 5.869 1.00 87.31 105 HIS A O 1
ATOM 797 N N . VAL A 1 106 ? -18.330 -4.113 7.373 1.00 88.06 106 VAL A N 1
ATOM 798 C CA . VAL A 1 106 ? -18.501 -5.373 8.111 1.00 88.06 106 VAL A CA 1
ATOM 799 C C . VAL A 1 106 ? -19.858 -5.421 8.820 1.00 88.06 106 VAL A C 1
ATOM 801 O O . VAL A 1 106 ? -20.529 -6.447 8.746 1.00 88.06 106 VAL A O 1
ATOM 804 N N . ALA A 1 107 ? -20.286 -4.320 9.442 1.00 88.00 107 ALA A N 1
ATOM 805 C CA . ALA A 1 107 ? -21.587 -4.192 10.100 1.00 88.00 107 ALA A CA 1
ATOM 806 C C . ALA A 1 107 ? -22.747 -4.414 9.128 1.00 88.00 107 ALA A C 1
ATOM 808 O O . ALA A 1 107 ? -23.605 -5.252 9.387 1.00 88.00 107 ALA A O 1
ATOM 809 N N . ALA A 1 108 ? -22.711 -3.742 7.973 1.00 88.50 108 ALA A N 1
ATOM 810 C CA . ALA A 1 108 ? -23.717 -3.902 6.928 1.00 88.50 108 ALA A CA 1
ATOM 811 C C . ALA A 1 108 ? -23.798 -5.351 6.424 1.00 88.50 108 ALA A C 1
ATOM 813 O O . ALA A 1 108 ? -24.889 -5.892 6.282 1.00 88.50 108 ALA A O 1
ATOM 814 N N . ARG A 1 109 ? -22.649 -6.010 6.222 1.00 88.38 109 ARG A N 1
ATOM 815 C CA . ARG A 1 109 ? -22.601 -7.412 5.783 1.00 88.38 109 ARG A CA 1
ATOM 816 C C . ARG A 1 109 ? -23.124 -8.392 6.838 1.00 88.38 109 ARG A C 1
ATOM 818 O O . ARG A 1 109 ? -23.646 -9.437 6.475 1.00 88.38 109 ARG A O 1
ATOM 825 N N . ARG A 1 110 ? -22.945 -8.087 8.126 1.00 87.00 110 ARG A N 1
ATOM 826 C CA . ARG A 1 110 ? -23.369 -8.946 9.245 1.00 87.00 110 ARG A CA 1
ATOM 827 C C . ARG A 1 110 ? -24.766 -8.614 9.784 1.00 87.00 110 ARG A C 1
ATOM 829 O O . ARG A 1 110 ? -25.238 -9.329 10.655 1.00 87.00 110 ARG A O 1
ATOM 836 N N . GLY A 1 111 ? -25.414 -7.548 9.308 1.00 85.81 111 GLY A N 1
ATOM 837 C CA . GLY A 1 111 ? -26.714 -7.098 9.825 1.00 85.81 111 GLY A CA 1
ATOM 838 C C . GLY A 1 111 ? -26.664 -6.563 11.263 1.00 85.81 111 GLY A C 1
ATOM 839 O O . GLY A 1 111 ? -27.681 -6.548 11.947 1.00 85.81 111 GLY A O 1
ATOM 840 N N . MET A 1 112 ? -25.489 -6.138 11.737 1.00 84.69 112 MET A N 1
ATOM 841 C CA . MET A 1 112 ? -25.271 -5.690 13.119 1.00 84.69 112 MET A CA 1
ATOM 842 C C . MET A 1 112 ? -25.090 -4.173 13.187 1.00 84.69 112 MET A C 1
ATOM 844 O O . MET A 1 112 ? -24.708 -3.528 12.207 1.00 84.69 112 MET A O 1
ATOM 848 N N . LYS A 1 113 ? -25.316 -3.580 14.363 1.00 84.75 113 LYS A N 1
ATOM 849 C CA . LYS A 1 113 ? -25.034 -2.154 14.576 1.00 84.75 113 LYS A CA 1
ATOM 850 C C . LYS A 1 113 ? -23.523 -1.910 14.596 1.00 84.75 113 LYS A C 1
ATOM 852 O O . LYS A 1 113 ? -22.755 -2.678 15.170 1.00 84.75 113 LYS A O 1
ATOM 857 N N . VAL A 1 114 ? -23.091 -0.788 14.013 1.00 81.81 114 VAL A N 1
ATOM 858 C CA . VAL A 1 114 ? -21.666 -0.396 13.961 1.00 81.81 114 VAL A CA 1
ATOM 859 C C . VAL A 1 114 ? -21.067 -0.253 15.365 1.00 81.81 114 VAL A C 1
ATOM 861 O O . VAL A 1 114 ? -19.900 -0.583 15.564 1.00 81.81 114 VAL A O 1
ATOM 864 N N . SER A 1 115 ? -21.869 0.202 16.333 1.00 81.00 115 SER A N 1
ATOM 865 C CA . SER A 1 115 ? -21.472 0.346 17.736 1.00 81.00 115 SER A CA 1
ATOM 866 C C . SER A 1 115 ? -21.049 -0.978 18.365 1.00 81.00 115 SER A C 1
ATOM 868 O O . SER A 1 115 ? -20.059 -1.011 19.081 1.00 81.00 115 SER A O 1
ATOM 870 N N . GLU A 1 116 ? -21.743 -2.071 18.053 1.00 79.94 116 GLU A N 1
ATOM 871 C CA . GLU A 1 116 ? -21.459 -3.388 18.626 1.00 79.94 116 GLU A CA 1
ATOM 872 C C . GLU A 1 116 ? -20.144 -3.968 18.087 1.00 79.94 116 GLU A C 1
ATOM 874 O O . GLU A 1 116 ? -19.351 -4.536 18.830 1.00 79.94 116 GLU A O 1
ATOM 879 N N . ILE A 1 117 ? -19.850 -3.745 16.804 1.00 79.12 117 ILE A N 1
ATOM 880 C CA . ILE A 1 117 ? -18.579 -4.166 16.193 1.00 79.12 117 ILE A CA 1
ATOM 881 C C . ILE A 1 117 ? -17.405 -3.324 16.701 1.00 79.12 117 ILE A C 1
ATOM 883 O O . ILE A 1 117 ? -16.301 -3.835 16.879 1.00 79.12 117 ILE A O 1
ATOM 887 N N . ALA A 1 118 ? -17.627 -2.027 16.918 1.00 75.56 118 ALA A N 1
ATOM 888 C CA . ALA A 1 118 ? -16.603 -1.141 17.456 1.00 75.56 118 ALA A CA 1
ATOM 889 C C . ALA A 1 118 ? -16.321 -1.404 18.946 1.00 75.56 118 ALA A C 1
ATOM 891 O O . ALA A 1 118 ? -15.175 -1.251 19.363 1.00 75.56 118 ALA A O 1
ATOM 892 N N . ALA A 1 119 ? -17.340 -1.798 19.721 1.00 68.88 119 ALA A N 1
ATOM 893 C CA . ALA A 1 119 ? -17.216 -2.131 21.139 1.00 68.88 119 ALA A CA 1
ATOM 894 C C . ALA A 1 119 ? -16.354 -3.381 21.354 1.00 68.88 119 ALA A C 1
ATOM 896 O O . ALA A 1 119 ? -15.347 -3.279 22.044 1.00 68.88 119 ALA A O 1
ATOM 897 N N . ARG A 1 120 ? -16.652 -4.484 20.649 1.00 71.06 120 ARG A N 1
ATOM 898 C CA . ARG A 1 120 ? -15.871 -5.735 20.740 1.00 71.06 120 ARG A CA 1
ATOM 899 C C . ARG A 1 120 ? -14.384 -5.520 20.461 1.00 71.06 120 ARG A C 1
ATOM 901 O O . ARG A 1 120 ? -13.529 -5.976 21.195 1.00 71.06 120 ARG A O 1
ATOM 908 N N . ARG A 1 121 ? -14.065 -4.692 19.463 1.00 68.50 121 ARG A N 1
ATOM 909 C CA . ARG A 1 121 ? -12.672 -4.334 19.164 1.00 68.50 121 ARG A CA 1
ATOM 910 C C . ARG A 1 121 ? -11.980 -3.551 20.290 1.00 68.50 121 ARG A C 1
ATOM 912 O O . ARG A 1 121 ? -10.764 -3.625 20.433 1.00 68.50 121 ARG A O 1
ATOM 919 N N . ARG A 1 122 ? -12.714 -2.684 20.992 1.00 64.12 122 ARG A N 1
ATOM 920 C CA . ARG A 1 122 ? -12.164 -1.913 22.118 1.00 64.12 122 ARG A CA 1
ATOM 921 C C . ARG A 1 122 ? -11.902 -2.807 23.323 1.00 64.12 122 ARG A C 1
ATOM 923 O O . ARG A 1 122 ? -11.012 -2.469 24.089 1.00 64.12 122 ARG A O 1
ATOM 930 N N . GLU A 1 123 ? -12.682 -3.870 23.479 1.00 61.72 123 GLU A N 1
ATOM 931 C CA . GLU A 1 123 ? -12.484 -4.903 24.497 1.00 61.72 123 GLU A CA 1
ATOM 932 C C . GLU A 1 123 ? -11.221 -5.709 24.167 1.00 61.72 123 GLU A C 1
ATOM 934 O O . GLU A 1 123 ? -10.292 -5.671 24.962 1.00 61.72 123 GLU A O 1
ATOM 939 N N . ASP A 1 124 ? -11.089 -6.215 22.932 1.00 60.78 124 ASP A N 1
ATOM 940 C CA . ASP A 1 124 ? -9.890 -6.955 22.490 1.00 60.78 124 ASP A CA 1
ATOM 941 C C . ASP A 1 124 ? -8.574 -6.164 22.706 1.00 60.78 124 ASP A C 1
ATOM 943 O O . ASP A 1 124 ? -7.550 -6.724 23.077 1.00 60.78 124 ASP A O 1
ATOM 947 N N . MET A 1 125 ? -8.587 -4.838 22.490 1.00 59.31 125 MET A N 1
ATOM 948 C CA . MET A 1 125 ? -7.409 -3.975 22.707 1.00 59.31 125 MET A CA 1
ATOM 949 C C . MET A 1 125 ? -7.122 -3.647 24.179 1.00 59.31 125 MET A C 1
ATOM 951 O O . MET A 1 125 ? -6.014 -3.210 24.488 1.00 59.31 125 MET A O 1
ATOM 955 N N . ARG A 1 126 ? -8.122 -3.747 25.062 1.00 59.12 126 ARG A N 1
ATOM 956 C CA . ARG A 1 126 ? -7.930 -3.554 26.507 1.00 59.12 126 ARG A CA 1
ATOM 957 C C . ARG A 1 126 ? -7.293 -4.791 27.115 1.00 59.12 126 ARG A C 1
ATOM 959 O O . ARG A 1 126 ? -6.331 -4.641 27.854 1.00 59.12 126 ARG A O 1
ATOM 966 N N . ASP A 1 127 ? -7.746 -5.969 26.698 1.00 54.94 127 ASP A N 1
ATOM 967 C CA . ASP A 1 127 ? -7.199 -7.244 27.162 1.00 54.94 127 ASP A CA 1
ATOM 968 C C . ASP A 1 127 ? -5.696 -7.362 26.818 1.00 54.94 127 ASP A C 1
ATOM 970 O O . ASP A 1 127 ? -4.892 -7.738 27.667 1.00 54.94 127 ASP A O 1
ATOM 974 N N . GLU A 1 128 ? -5.280 -6.918 25.621 1.00 56.75 128 GLU A N 1
ATOM 975 C CA . GLU A 1 128 ? -3.856 -6.864 25.230 1.00 56.75 128 GLU A CA 1
ATOM 976 C C . GLU A 1 128 ? -3.027 -5.840 26.038 1.00 56.75 128 GLU A C 1
ATOM 978 O O . GLU A 1 128 ? -1.833 -6.048 26.254 1.00 56.75 128 GLU A O 1
ATOM 983 N N . GLN A 1 129 ? -3.632 -4.731 26.487 1.00 54.72 129 GLN A N 1
ATOM 984 C CA . GLN A 1 129 ? -2.959 -3.717 27.317 1.00 54.72 129 GLN A CA 1
ATOM 985 C C . GLN A 1 129 ? -2.825 -4.157 28.776 1.00 54.72 129 GLN A C 1
ATOM 987 O O . GLN A 1 129 ? -1.823 -3.838 29.420 1.00 54.72 129 GLN A O 1
ATOM 992 N N . ASP A 1 130 ? -3.811 -4.895 29.281 1.00 55.00 130 ASP A N 1
ATOM 993 C CA . ASP A 1 130 ? -3.810 -5.421 30.640 1.00 55.00 130 ASP A CA 1
ATOM 994 C C . ASP A 1 130 ? -2.759 -6.541 30.789 1.00 55.00 130 ASP A C 1
ATOM 996 O O . ASP A 1 130 ? -2.012 -6.541 31.769 1.00 55.00 130 ASP A O 1
ATOM 1000 N N . ASP A 1 131 ? -2.585 -7.411 29.785 1.00 53.78 131 ASP A N 1
ATOM 1001 C CA . ASP A 1 131 ? -1.524 -8.435 29.777 1.00 53.78 131 ASP A CA 1
ATOM 1002 C C . ASP A 1 131 ? -0.101 -7.832 29.721 1.00 53.78 131 ASP A C 1
ATOM 1004 O O . ASP A 1 131 ? 0.809 -8.300 30.415 1.00 53.78 131 ASP A O 1
ATOM 1008 N N . GLU A 1 132 ? 0.119 -6.766 28.939 1.00 52.28 132 GLU A N 1
ATOM 1009 C CA . GLU A 1 132 ? 1.432 -6.102 28.839 1.00 52.28 132 GLU A CA 1
ATOM 1010 C C . GLU A 1 132 ? 1.792 -5.339 30.134 1.00 52.28 132 GLU A C 1
ATOM 1012 O O . GLU A 1 132 ? 2.952 -5.329 30.565 1.00 52.28 132 GLU A O 1
ATOM 1017 N N . ALA A 1 133 ? 0.793 -4.765 30.817 1.00 54.09 133 ALA A N 1
ATOM 1018 C CA . ALA A 1 133 ? 0.973 -4.089 32.101 1.00 54.09 133 ALA A CA 1
ATOM 1019 C C . ALA A 1 133 ? 1.376 -5.059 33.230 1.00 54.09 133 ALA A C 1
ATOM 1021 O O . ALA A 1 133 ? 2.241 -4.717 34.044 1.00 54.09 133 ALA A O 1
ATOM 1022 N N . VAL A 1 134 ? 0.833 -6.284 33.249 1.00 55.12 134 VAL A N 1
ATOM 1023 C CA . VAL A 1 134 ? 1.150 -7.314 34.261 1.00 55.12 134 VAL A CA 1
ATOM 1024 C C . VAL A 1 134 ? 2.619 -7.760 34.190 1.00 55.12 134 VAL A C 1
ATOM 1026 O O . VAL A 1 134 ? 3.244 -7.983 35.228 1.00 55.12 134 VAL A O 1
ATOM 1029 N N . ILE A 1 135 ? 3.213 -7.820 32.994 1.00 55.28 135 ILE A N 1
ATOM 1030 C CA . ILE A 1 135 ? 4.607 -8.263 32.787 1.00 55.28 135 ILE A CA 1
ATOM 1031 C C . ILE A 1 135 ? 5.625 -7.175 33.190 1.00 55.28 135 ILE A C 1
ATOM 1033 O O . ILE A 1 135 ? 6.770 -7.481 33.521 1.00 55.28 135 ILE A O 1
ATOM 1037 N N . SER A 1 136 ? 5.218 -5.902 33.208 1.00 50.00 136 SER A N 1
ATOM 1038 C CA . SER A 1 136 ? 6.115 -4.755 33.422 1.00 50.00 136 SER A CA 1
ATOM 1039 C C . SER A 1 136 ? 6.355 -4.350 34.885 1.00 50.00 136 SER A C 1
ATOM 1041 O O . SER A 1 136 ? 7.127 -3.423 35.125 1.00 50.00 136 SER A O 1
ATOM 1043 N N . THR A 1 137 ? 5.742 -5.018 35.872 1.00 55.53 137 THR A N 1
ATOM 1044 C CA . THR A 1 137 ? 5.934 -4.664 37.292 1.00 55.53 137 THR A CA 1
ATOM 1045 C C . THR A 1 137 ? 7.270 -5.232 37.798 1.00 55.53 137 THR A C 1
ATOM 1047 O O . THR A 1 137 ? 7.378 -6.451 37.959 1.00 55.53 137 THR A O 1
ATOM 1050 N N . PRO A 1 138 ? 8.309 -4.418 38.077 1.00 48.41 138 PRO A N 1
ATOM 1051 C CA . PRO A 1 138 ? 9.553 -4.946 38.618 1.00 48.41 138 PRO A CA 1
ATOM 1052 C C . PRO A 1 138 ? 9.288 -5.450 40.040 1.00 48.41 138 PRO A C 1
ATOM 1054 O O . PRO A 1 138 ? 8.921 -4.676 40.924 1.00 48.41 138 PRO A O 1
ATOM 1057 N N . GLN A 1 139 ? 9.462 -6.753 40.276 1.00 51.94 139 GLN A N 1
ATOM 1058 C CA . GLN A 1 139 ? 9.464 -7.284 41.635 1.00 51.94 139 GLN A CA 1
ATOM 1059 C C . GLN A 1 139 ? 10.652 -6.689 42.394 1.00 51.94 139 GLN A C 1
ATOM 1061 O O . GLN A 1 139 ? 11.804 -7.072 42.181 1.00 51.94 139 GLN A O 1
ATOM 1066 N N . THR A 1 140 ? 10.367 -5.732 43.275 1.00 48.88 140 THR A N 1
ATOM 1067 C CA . THR A 1 140 ? 11.304 -5.229 44.278 1.00 48.88 140 THR A CA 1
ATOM 1068 C C . THR A 1 140 ? 11.704 -6.394 45.180 1.00 48.88 140 THR A C 1
ATOM 1070 O O . THR A 1 140 ? 10.981 -6.759 46.106 1.00 48.88 140 THR A O 1
ATOM 1073 N N . GLN A 1 141 ? 12.848 -7.015 44.891 1.00 49.44 141 GLN A N 1
ATOM 1074 C CA . GLN A 1 141 ? 13.459 -7.992 45.784 1.00 49.44 141 GLN A CA 1
ATOM 1075 C C . GLN A 1 141 ? 13.812 -7.272 47.087 1.00 49.44 141 GLN A C 1
ATOM 1077 O O . GLN A 1 141 ? 14.669 -6.392 47.119 1.00 49.44 141 GLN A O 1
ATOM 1082 N N . THR A 1 142 ? 13.107 -7.623 48.157 1.00 57.12 142 THR A N 1
ATOM 1083 C CA . THR A 1 142 ? 13.464 -7.198 49.511 1.00 57.12 142 THR A CA 1
ATOM 1084 C C . THR A 1 142 ? 14.665 -8.051 49.932 1.00 57.12 142 THR A C 1
ATOM 1086 O O . THR A 1 142 ? 14.530 -9.276 49.916 1.00 57.12 142 THR A O 1
ATOM 1089 N N . PRO A 1 143 ? 15.843 -7.487 50.259 1.00 60.44 143 PRO A N 1
ATOM 1090 C CA . PRO A 1 143 ? 16.960 -8.305 50.709 1.00 60.44 143 PRO A CA 1
ATOM 1091 C C . PRO A 1 143 ? 16.648 -8.873 52.098 1.00 60.44 143 PRO A C 1
ATOM 1093 O O . PRO A 1 143 ? 16.465 -8.137 53.067 1.00 60.44 143 PRO A O 1
ATOM 1096 N N . THR A 1 144 ? 16.558 -10.199 52.166 1.00 67.81 144 THR A N 1
ATOM 1097 C CA . THR A 1 144 ? 16.425 -10.992 53.391 1.00 67.81 144 THR A CA 1
ATOM 1098 C C . THR A 1 144 ? 17.527 -10.623 54.395 1.00 67.81 144 THR A C 1
ATOM 1100 O O . THR A 1 144 ? 18.698 -10.615 54.008 1.00 67.81 144 THR A O 1
ATOM 1103 N N . PRO A 1 145 ? 17.211 -10.345 55.675 1.00 63.72 145 PRO A N 1
ATOM 1104 C CA . PRO A 1 145 ? 18.234 -10.099 56.684 1.00 63.72 145 PRO A CA 1
ATOM 1105 C C . PRO A 1 145 ? 18.957 -11.408 57.029 1.00 63.72 145 PRO A C 1
ATOM 1107 O O . PRO A 1 145 ? 18.333 -12.399 57.410 1.00 63.72 145 PRO A O 1
ATOM 1110 N N . THR A 1 146 ? 20.280 -11.414 56.878 1.00 68.56 146 THR A N 1
ATOM 1111 C CA . THR A 1 146 ? 21.155 -12.513 57.306 1.00 68.56 146 THR A CA 1
ATOM 1112 C C . THR A 1 146 ? 21.042 -12.712 58.822 1.00 68.56 146 THR A C 1
ATOM 1114 O O . THR A 1 146 ? 21.176 -11.729 59.554 1.00 68.56 146 THR A O 1
ATOM 1117 N N . PRO A 1 147 ? 20.829 -13.942 59.326 1.00 63.81 147 PRO A N 1
ATOM 1118 C CA . PRO A 1 147 ? 20.827 -14.189 60.759 1.00 63.81 147 PRO A CA 1
ATOM 1119 C C . PRO A 1 147 ? 22.256 -14.182 61.318 1.00 63.81 147 PRO A C 1
ATOM 1121 O O . PRO A 1 147 ? 23.165 -14.831 60.798 1.00 63.81 147 PRO A O 1
ATOM 1124 N N . GLU A 1 148 ? 22.426 -13.421 62.392 1.00 66.25 148 GLU A N 1
ATOM 1125 C CA . GLU A 1 148 ? 23.615 -13.346 63.229 1.00 66.25 148 GLU A CA 1
ATOM 1126 C C . GLU A 1 148 ? 23.720 -14.601 64.121 1.00 66.25 148 GLU A C 1
ATOM 1128 O O . GLU A 1 148 ? 22.778 -14.940 64.834 1.00 66.25 148 GLU A O 1
ATOM 1133 N N . GLY A 1 149 ? 24.888 -15.257 64.096 1.00 56.00 149 GLY A N 1
ATOM 1134 C CA . GLY A 1 149 ? 25.405 -16.092 65.188 1.00 56.00 149 GLY A CA 1
ATOM 1135 C C . GLY A 1 149 ? 25.163 -17.608 65.122 1.00 56.00 149 GLY A C 1
ATOM 1136 O O . GLY A 1 149 ? 24.033 -18.066 65.239 1.00 56.00 149 GLY A O 1
ATOM 1137 N N . ALA A 1 150 ? 26.253 -18.391 65.056 1.00 48.97 150 ALA A N 1
ATOM 1138 C CA . ALA A 1 150 ? 26.570 -19.470 66.012 1.00 48.97 150 ALA A CA 1
ATOM 1139 C C . ALA A 1 150 ? 27.822 -20.285 65.606 1.00 48.97 150 ALA A C 1
ATOM 1141 O O . ALA A 1 150 ? 27.993 -20.635 64.443 1.00 48.97 150 ALA A O 1
ATOM 1142 N N . ALA A 1 151 ? 28.587 -20.672 66.638 1.00 46.03 151 ALA A N 1
ATOM 1143 C CA . ALA A 1 151 ? 29.538 -21.795 66.737 1.00 46.03 151 ALA A CA 1
ATOM 1144 C C . ALA A 1 151 ? 31.044 -21.564 66.449 1.00 46.03 151 ALA A C 1
ATOM 1146 O O . ALA A 1 151 ? 31.572 -21.861 65.385 1.00 46.03 151 ALA A O 1
ATOM 1147 N N . THR A 1 152 ? 31.728 -21.103 67.502 1.00 53.62 152 THR A N 1
ATOM 1148 C CA . THR A 1 152 ? 32.940 -21.663 68.143 1.00 53.62 152 THR A CA 1
ATOM 1149 C C . THR A 1 152 ? 33.463 -23.029 67.657 1.00 53.62 152 THR A C 1
ATOM 1151 O O . THR A 1 152 ? 32.741 -24.023 67.747 1.00 53.62 152 THR A O 1
ATOM 1154 N N . THR A 1 153 ? 34.760 -23.119 67.331 1.00 55.72 153 THR A N 1
ATOM 1155 C CA . THR A 1 153 ? 35.825 -23.852 68.073 1.00 55.72 153 THR A CA 1
ATOM 1156 C C . THR A 1 153 ? 37.182 -23.544 67.446 1.00 55.72 153 THR A C 1
ATOM 1158 O O . THR A 1 153 ? 37.263 -23.566 66.199 1.00 55.72 153 THR A O 1
#

Nearest PDB structures (foldseek):
  8rdv-assembly1_E5  TM=9.578E-01  e=3.705E-13  Psychrobacter urativorans
  8hsp-assembly1_E  TM=9.656E-01  e=7.438E-13  Escherichia coli
  7p7t-assembly1_f  TM=9.705E-01  e=1.591E-12  Enterococcus faecalis
  7uvx-assembly1_e  TM=9.654E-01  e=2.050E-12  Acinetobacter baumannii AB0057
  5mmm-assembly1_e  TM=9.535E-01  e=2.694E-10  Spinacia oleracea

Sequence (153 aa):
GHGKAREVPEAVRKATEAAKRKMIRVPLREGRTLHHDIQGRHGAGHVQLRTAPAGTGIISGGPMRAVFEVLGMQDVVAKSIGSSNPYNMIHATFDALRKQASPRHVAARRGMKVSEIAARRREDMRDEQDDEAVISTPQTQTPTPTPEGAATT